Protein AF-A0A151RN30-F1 (afdb_monomer_lite)

InterPro domains:
  IPR001568 Ribonuclease T2-like [PF00445] (11-78)
  IPR001568 Ribonuclease T2-like [PTHR11240] (5-78)
  IPR018188 Ribonuclease T2, His active site 1 [PS00530] (15-22)
  IPR036430 Ribonuclease T2-like superfamily [G3DSA:3.90.730.10] (1-78)
  IPR036430 Ribonuclease T2-like superfamily [SSF55895] (4-78)

pLDDT: mean 86.21, std 11.41, range [41.44, 96.44]

Foldseek 3Di:
DDPPPQFPDDDDPDAADQADADQDPVGGGAWQADDDQDDCVVCDPVNVVVCCVRPADGRPRCSVVSVNRRCRTGVNVD

Sequence (78 aa):
MNTKNPCVVHISSRFTIHGLWPSNKSNSQPQFCPLVKIDANKIGPQLKSQLETNWPALKDERNISFWTYQWNKHDSCS

Structure (mmCIF, N/CA/C/O backbone):
data_AF-A0A151RN30-F1
#
_entry.id   AF-A0A151RN30-F1
#
loop_
_atom_site.group_PDB
_atom_site.id
_atom_site.type_symbol
_atom_site.label_atom_id
_atom_site.label_alt_id
_atom_site.label_comp_id
_atom_site.label_asym_id
_atom_site.label_entity_id
_atom_site.label_seq_id
_atom_site.pdbx_PDB_ins_code
_atom_site.Cartn_x
_atom_site.Cartn_y
_atom_site.Cartn_z
_atom_site.occupancy
_atom_site.B_iso_or_equiv
_atom_site.auth_seq_id
_atom_site.auth_comp_id
_atom_site.auth_asym_id
_atom_site.auth_atom_id
_atom_site.pdbx_PDB_model_num
ATOM 1 N N . MET A 1 1 ? -14.756 -29.767 13.036 1.00 41.44 1 MET A N 1
ATOM 2 C CA . MET A 1 1 ? -14.112 -29.188 11.835 1.00 41.44 1 MET A CA 1
ATOM 3 C C . MET A 1 1 ? -13.545 -27.834 12.237 1.00 41.44 1 MET A C 1
ATOM 5 O O . MET A 1 1 ? -14.280 -27.029 12.785 1.00 41.44 1 MET A O 1
ATOM 9 N N . ASN A 1 2 ? -12.231 -27.649 12.116 1.00 48.28 2 ASN A N 1
ATOM 10 C CA . ASN A 1 2 ? -11.486 -26.519 12.677 1.00 48.28 2 ASN A CA 1
ATOM 11 C C . ASN A 1 2 ? -11.670 -25.267 11.798 1.00 48.28 2 ASN A C 1
ATOM 13 O O . ASN A 1 2 ? -10.966 -25.100 10.806 1.00 48.28 2 ASN A O 1
ATOM 17 N N . THR A 1 3 ? -12.645 -24.417 12.116 1.00 52.91 3 THR A N 1
ATOM 18 C CA . THR A 1 3 ? -12.918 -23.166 11.390 1.00 52.91 3 THR A CA 1
ATOM 19 C C . THR A 1 3 ? -11.958 -22.070 11.850 1.00 52.91 3 THR A C 1
ATOM 21 O O . THR A 1 3 ? -12.346 -21.138 12.553 1.00 52.91 3 THR A O 1
ATOM 24 N N . LYS A 1 4 ? -10.675 -22.181 11.492 1.00 57.12 4 LYS A N 1
ATOM 25 C CA . LYS A 1 4 ? -9.747 -21.055 11.641 1.00 57.12 4 LYS A CA 1
ATOM 26 C C . LYS A 1 4 ? -10.058 -20.045 10.546 1.00 57.12 4 LYS A C 1
ATOM 28 O O . LYS A 1 4 ? -9.740 -20.273 9.383 1.00 57.12 4 LYS A O 1
ATOM 33 N N . ASN A 1 5 ? -10.718 -18.957 10.925 1.00 63.62 5 ASN A N 1
ATOM 34 C CA . ASN A 1 5 ? -10.908 -17.810 10.051 1.00 63.62 5 ASN A CA 1
ATOM 35 C C . ASN A 1 5 ? -9.509 -17.332 9.598 1.00 63.62 5 ASN A C 1
ATOM 37 O O . ASN A 1 5 ? -8.668 -17.075 10.460 1.00 63.62 5 ASN A O 1
ATOM 41 N N . PRO A 1 6 ? -9.197 -17.290 8.289 1.00 75.69 6 PRO A N 1
ATOM 42 C CA . PRO A 1 6 ? -7.849 -16.965 7.809 1.00 75.69 6 PRO A CA 1
ATOM 43 C C . PRO A 1 6 ? -7.502 -15.478 7.961 1.00 75.69 6 PRO A C 1
ATOM 45 O O . PRO A 1 6 ? -6.357 -15.090 7.738 1.00 75.69 6 PRO A O 1
ATOM 48 N N . CYS A 1 7 ? -8.492 -14.653 8.301 1.00 79.31 7 CYS A N 1
ATOM 49 C CA . CYS A 1 7 ? -8.332 -13.241 8.596 1.00 79.31 7 CYS A CA 1
ATOM 50 C C . CYS A 1 7 ? -8.291 -13.042 10.108 1.00 79.31 7 CYS A C 1
ATOM 52 O O . CYS A 1 7 ? -9.096 -13.610 10.847 1.00 79.31 7 CYS A O 1
ATOM 54 N N . VAL A 1 8 ? -7.354 -12.210 10.538 1.00 81.81 8 VAL A N 1
ATOM 55 C CA . VAL A 1 8 ? -7.134 -11.862 11.947 1.00 81.81 8 VAL A CA 1
ATOM 56 C C . VAL A 1 8 ? -7.845 -10.563 12.331 1.00 81.81 8 VAL A C 1
ATOM 58 O O . VAL A 1 8 ? -8.208 -10.402 13.489 1.00 81.81 8 VAL A O 1
ATOM 61 N N . VAL A 1 9 ? -8.145 -9.702 11.349 1.00 81.00 9 VAL A N 1
ATOM 62 C CA . VAL A 1 9 ? -8.872 -8.439 11.551 1.00 81.00 9 VAL A CA 1
ATOM 63 C C . VAL A 1 9 ? -10.364 -8.565 11.252 1.00 81.00 9 VAL A C 1
ATOM 65 O O . VAL A 1 9 ? -10.801 -9.395 10.448 1.00 81.00 9 VAL A O 1
ATOM 68 N N . HIS A 1 10 ? -11.143 -7.639 11.815 1.00 84.31 10 HIS A N 1
ATOM 69 C CA . HIS A 1 10 ? -12.510 -7.386 11.373 1.00 84.31 10 HIS A CA 1
ATOM 70 C C . HIS A 1 10 ? -12.520 -6.845 9.935 1.00 84.31 10 HIS A C 1
ATOM 72 O O . HIS A 1 10 ? -11.963 -5.785 9.645 1.00 84.31 10 HIS A O 1
ATOM 78 N N . ILE A 1 11 ? -13.191 -7.557 9.030 1.00 83.94 11 ILE A N 1
ATOM 79 C CA . ILE A 1 11 ? -13.300 -7.157 7.626 1.00 83.94 11 ILE A CA 1
ATOM 80 C C . ILE A 1 11 ? -14.314 -6.014 7.513 1.00 83.94 11 ILE A C 1
ATOM 82 O O . ILE A 1 11 ? -15.482 -6.159 7.866 1.00 83.94 11 ILE A O 1
ATOM 86 N N . SER A 1 12 ? -13.859 -4.864 7.020 1.00 84.94 12 SER A N 1
ATOM 87 C CA . SER A 1 12 ? -14.730 -3.725 6.720 1.00 84.94 12 SER A CA 1
ATOM 88 C C . SER A 1 12 ? -15.753 -4.087 5.637 1.00 84.94 12 SER A C 1
ATOM 90 O O . SER A 1 12 ? -15.425 -4.774 4.674 1.00 84.94 12 SER A O 1
ATOM 92 N N . SER A 1 13 ? -16.981 -3.572 5.746 1.00 90.88 13 SER A N 1
ATOM 93 C CA . SER A 1 13 ? -17.974 -3.652 4.661 1.00 90.88 13 SER A CA 1
ATOM 94 C C . SER A 1 13 ? -17.686 -2.679 3.511 1.00 90.88 13 SER A C 1
ATOM 96 O O . SER A 1 13 ? -18.362 -2.710 2.484 1.00 90.88 13 SER A O 1
ATOM 98 N N . ARG A 1 14 ? -16.700 -1.791 3.681 1.00 92.69 14 ARG A N 1
ATOM 99 C CA . ARG A 1 14 ? -16.250 -0.839 2.664 1.00 92.69 14 ARG A CA 1
ATOM 100 C C . ARG A 1 14 ? -15.085 -1.424 1.878 1.00 92.69 14 ARG A C 1
ATOM 102 O O . ARG A 1 14 ? -14.292 -2.191 2.419 1.00 92.69 14 ARG A O 1
ATOM 109 N N . PHE A 1 15 ? -14.942 -0.992 0.628 1.00 95.31 15 PHE A N 1
ATOM 110 C CA . PHE A 1 15 ? -13.739 -1.284 -0.141 1.00 95.31 15 PHE A CA 1
ATOM 111 C C . PHE A 1 15 ? -12.498 -0.744 0.567 1.00 95.31 15 PHE A C 1
ATOM 113 O O . PHE A 1 15 ? -12.478 0.392 1.042 1.00 95.31 15 PHE A O 1
ATOM 120 N N . THR A 1 16 ? -11.460 -1.569 0.586 1.00 94.50 16 THR A N 1
ATOM 121 C CA . THR A 1 16 ? -10.115 -1.203 1.014 1.00 94.50 16 THR A CA 1
ATOM 122 C C . THR A 1 16 ? -9.149 -1.372 -0.147 1.00 94.50 16 THR A C 1
ATOM 124 O O . THR A 1 16 ? -9.380 -2.164 -1.063 1.00 94.50 16 THR A O 1
ATOM 127 N N . ILE A 1 17 ? -8.040 -0.649 -0.098 1.00 96.44 17 ILE A N 1
ATOM 128 C CA . ILE A 1 17 ? -6.973 -0.750 -1.086 1.00 96.44 17 ILE A CA 1
ATOM 129 C C . ILE A 1 17 ? -6.304 -2.123 -0.937 1.00 96.44 17 ILE A C 1
ATOM 131 O O . ILE A 1 17 ? -6.019 -2.569 0.173 1.00 96.44 17 ILE A O 1
ATOM 135 N N . HIS A 1 18 ? -6.059 -2.804 -2.058 1.00 95.00 18 HIS A N 1
ATOM 136 C CA . HIS A 1 18 ? -5.139 -3.944 -2.093 1.00 95.00 18 HIS A CA 1
ATOM 137 C C . HIS A 1 18 ? -3.738 -3.477 -2.494 1.00 95.00 18 HIS A C 1
ATOM 139 O O . HIS A 1 18 ? -2.765 -3.794 -1.815 1.00 95.00 18 HIS A O 1
ATOM 145 N N . GLY A 1 19 ? -3.646 -2.709 -3.578 1.00 94.94 19 GLY A N 1
ATOM 146 C CA . GLY A 1 19 ? -2.414 -2.102 -4.060 1.00 94.94 19 GLY A CA 1
ATOM 147 C C . GLY A 1 19 ? -2.642 -1.327 -5.351 1.00 94.94 19 GLY A C 1
ATOM 148 O O . GLY A 1 19 ? -3.711 -1.417 -5.959 1.00 94.94 19 GLY A O 1
ATOM 149 N N . LEU A 1 20 ? -1.629 -0.563 -5.745 1.00 94.25 20 LEU A N 1
ATOM 150 C CA . LEU A 1 20 ? -1.535 0.067 -7.054 1.00 94.25 20 LEU A CA 1
ATOM 151 C C . LEU A 1 20 ? -0.580 -0.768 -7.896 1.00 94.25 20 LEU A C 1
ATOM 153 O O . LEU A 1 20 ? 0.545 -1.033 -7.491 1.00 94.25 20 LEU A O 1
ATOM 157 N N . TRP A 1 21 ? -1.059 -1.266 -9.031 1.00 94.56 21 TRP A N 1
ATOM 158 C CA . TRP A 1 21 ? -0.300 -2.196 -9.862 1.00 94.56 21 TRP A CA 1
ATOM 159 C C . TRP A 1 21 ? -0.063 -1.550 -11.227 1.00 94.56 21 TRP A C 1
ATOM 161 O O . TRP A 1 21 ? -1.002 -1.480 -12.028 1.00 94.56 21 TRP A O 1
ATOM 171 N N . PRO A 1 22 ? 1.156 -1.039 -11.489 1.00 92.81 22 PRO A N 1
ATOM 172 C CA . PRO A 1 22 ? 1.501 -0.445 -12.772 1.00 92.81 22 PRO A CA 1
ATOM 173 C C . PRO A 1 22 ? 1.244 -1.416 -13.923 1.00 92.81 22 PRO A C 1
ATOM 175 O O . PRO A 1 22 ? 1.370 -2.629 -13.774 1.00 92.81 22 PRO A O 1
ATOM 178 N N . SER A 1 23 ? 0.893 -0.871 -15.084 1.00 93.06 23 SER A N 1
ATOM 179 C CA . SER A 1 23 ? 0.685 -1.628 -16.316 1.00 93.06 23 SER A CA 1
ATOM 180 C C . SER A 1 23 ? 1.106 -0.785 -17.514 1.00 93.06 23 SER A C 1
ATOM 182 O O . SER A 1 23 ? 1.017 0.443 -17.490 1.00 93.06 23 SER A O 1
ATOM 184 N N . ASN A 1 24 ? 1.575 -1.432 -18.576 1.00 86.31 24 ASN A N 1
ATOM 185 C CA . ASN A 1 24 ? 1.793 -0.793 -19.867 1.00 86.31 24 ASN A CA 1
ATOM 186 C C . ASN A 1 24 ? 1.216 -1.666 -20.994 1.00 86.31 24 ASN A C 1
ATOM 188 O O . ASN A 1 24 ? 0.757 -2.783 -20.756 1.00 86.31 24 ASN A O 1
ATOM 192 N N . LYS A 1 25 ? 1.229 -1.161 -22.235 1.00 88.94 25 LYS A N 1
ATOM 193 C CA . LYS A 1 25 ? 0.629 -1.856 -23.392 1.00 88.94 25 LYS A CA 1
ATOM 194 C C . LYS A 1 25 ? 1.224 -3.247 -23.666 1.00 88.94 25 LYS A C 1
ATOM 196 O O . LYS A 1 25 ? 0.549 -4.064 -24.281 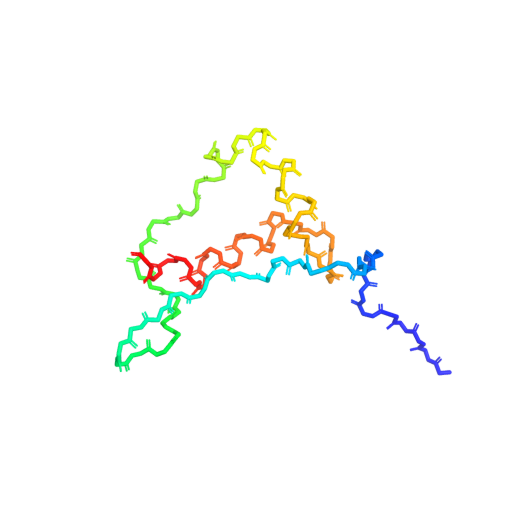1.00 88.94 25 LYS A O 1
ATOM 201 N N . SER A 1 26 ? 2.458 -3.502 -23.232 1.00 88.00 26 SER A N 1
ATOM 202 C CA . SER A 1 26 ? 3.203 -4.739 -23.505 1.00 88.00 26 SER A CA 1
ATOM 203 C C . SER A 1 26 ? 3.341 -5.654 -22.284 1.00 88.00 26 SER A C 1
ATOM 205 O O . SER A 1 26 ? 3.615 -6.839 -22.435 1.00 88.00 26 SER A O 1
ATOM 207 N N . ASN A 1 27 ? 3.172 -5.123 -21.073 1.00 86.12 27 ASN A N 1
A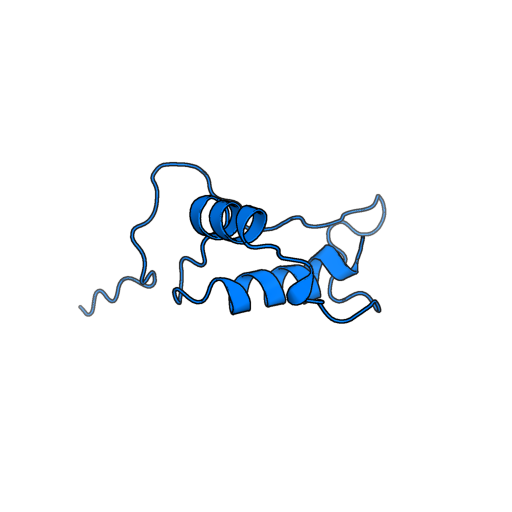TOM 208 C CA . ASN A 1 27 ? 3.270 -5.849 -19.816 1.00 86.12 27 ASN A CA 1
ATOM 209 C C . ASN A 1 27 ? 2.189 -5.343 -18.860 1.00 86.12 27 ASN A C 1
ATOM 211 O O . ASN A 1 27 ? 2.259 -4.225 -18.345 1.00 86.12 27 ASN A O 1
ATOM 215 N N . SER A 1 28 ? 1.178 -6.177 -18.631 1.00 87.81 28 SER A N 1
ATOM 216 C CA . SER A 1 28 ? -0.012 -5.796 -17.877 1.00 87.81 28 SER A CA 1
ATOM 217 C C . SER A 1 28 ? 0.239 -5.621 -16.383 1.00 87.81 28 SER A C 1
ATOM 219 O O . SER A 1 28 ? -0.537 -4.924 -15.747 1.00 87.81 28 SER A O 1
ATOM 221 N N . GLN A 1 29 ? 1.257 -6.269 -15.809 1.00 89.81 29 GLN A N 1
ATOM 222 C CA . GLN A 1 29 ? 1.589 -6.185 -14.381 1.00 89.81 29 GLN A CA 1
ATOM 223 C C . GLN A 1 29 ? 3.084 -6.490 -14.186 1.00 89.81 29 GLN A C 1
ATOM 225 O O . GLN A 1 29 ? 3.416 -7.570 -13.687 1.00 89.81 29 GLN A O 1
ATOM 230 N N . PRO A 1 30 ? 4.004 -5.604 -14.615 1.00 92.12 30 PRO A N 1
ATOM 231 C CA . PRO A 1 30 ? 5.409 -5.728 -14.252 1.00 92.12 30 PRO A CA 1
ATOM 232 C C . PRO A 1 30 ? 5.550 -5.844 -12.730 1.00 92.12 30 PRO A C 1
ATOM 234 O O . PRO A 1 30 ? 4.810 -5.213 -11.974 1.00 92.12 30 PRO A O 1
ATOM 237 N N . GLN A 1 31 ? 6.470 -6.700 -12.288 1.00 93.38 31 GLN A N 1
ATOM 238 C CA . GLN A 1 31 ? 6.712 -6.947 -10.873 1.00 93.38 31 GLN A CA 1
ATOM 239 C C . GLN A 1 31 ? 8.204 -6.927 -10.568 1.00 93.38 31 GLN A C 1
ATOM 241 O O . GLN A 1 3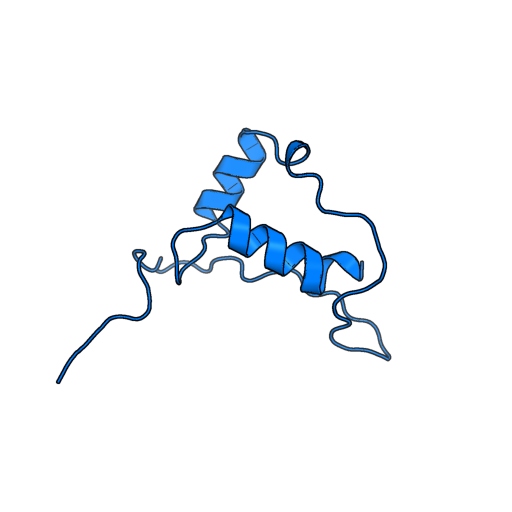1 ? 9.007 -7.345 -11.400 1.00 93.38 31 GLN A O 1
ATOM 246 N N . PHE A 1 32 ? 8.547 -6.506 -9.350 1.00 91.06 32 PHE A N 1
ATOM 247 C CA . PHE A 1 32 ? 9.914 -6.512 -8.822 1.00 91.06 32 PHE A CA 1
ATOM 248 C C . PHE A 1 32 ? 10.915 -5.770 -9.725 1.00 91.06 32 PHE A C 1
ATOM 250 O O . PHE A 1 32 ? 12.011 -6.267 -9.994 1.00 91.06 32 PHE A O 1
ATOM 257 N N . CYS A 1 33 ? 10.539 -4.590 -10.222 1.00 89.12 33 CYS A N 1
ATOM 258 C CA . CYS A 1 33 ? 11.411 -3.820 -11.098 1.00 89.12 33 CYS A CA 1
ATOM 259 C C . CYS A 1 33 ? 12.618 -3.244 -10.332 1.00 89.12 33 CYS A C 1
ATOM 261 O O . CYS A 1 33 ? 12.538 -3.008 -9.122 1.00 89.12 33 CYS A O 1
ATOM 263 N N . PRO A 1 34 ? 13.759 -3.015 -11.006 1.00 82.62 34 PRO A N 1
ATOM 264 C CA . PRO A 1 34 ? 14.979 -2.572 -10.343 1.00 82.62 34 PRO A CA 1
ATOM 265 C C . PRO A 1 34 ? 14.898 -1.075 -10.009 1.00 82.62 34 PRO A C 1
ATOM 267 O O . PRO A 1 34 ? 15.241 -0.249 -10.845 1.00 82.62 34 PRO A O 1
ATOM 270 N N . LEU A 1 35 ? 14.451 -0.718 -8.800 1.00 70.44 35 LEU A N 1
ATOM 271 C CA . LEU A 1 35 ? 14.474 0.649 -8.251 1.00 70.44 35 LEU A CA 1
ATOM 272 C C . LEU A 1 35 ? 14.423 0.647 -6.702 1.00 70.44 35 LEU A C 1
ATOM 274 O O . LEU A 1 35 ? 14.291 -0.393 -6.061 1.00 70.44 35 LEU A O 1
ATOM 278 N N . VAL A 1 36 ? 14.640 1.832 -6.119 1.00 64.12 36 VAL A N 1
ATOM 279 C CA . VAL A 1 36 ? 15.066 2.140 -4.735 1.00 64.12 36 VAL A CA 1
ATOM 280 C C . VAL A 1 36 ? 14.241 1.464 -3.623 1.00 64.12 36 VAL A C 1
ATOM 282 O O . VAL A 1 36 ? 13.013 1.414 -3.669 1.00 64.12 36 VAL A O 1
ATOM 285 N N . LYS A 1 37 ? 14.941 1.006 -2.570 1.00 68.00 37 LYS A N 1
ATOM 286 C CA . LYS A 1 37 ? 14.351 0.499 -1.316 1.00 68.00 37 LYS A CA 1
ATOM 287 C C . LYS A 1 37 ? 13.278 1.457 -0.790 1.00 68.00 37 LYS A C 1
ATOM 289 O O . LYS A 1 37 ? 13.475 2.671 -0.816 1.00 68.00 37 LYS A O 1
ATOM 294 N N . ILE A 1 38 ? 12.188 0.904 -0.256 1.00 69.06 38 ILE A N 1
ATOM 295 C CA . ILE A 1 38 ? 11.171 1.692 0.445 1.00 69.06 38 ILE A CA 1
ATOM 296 C C . ILE A 1 38 ? 11.832 2.555 1.531 1.00 69.06 38 ILE A C 1
ATOM 298 O O . ILE A 1 38 ? 12.595 2.056 2.360 1.00 69.06 38 ILE A O 1
ATOM 302 N N . ASP A 1 39 ? 11.542 3.853 1.523 1.00 76.12 39 ASP A N 1
ATOM 303 C CA . ASP A 1 39 ? 11.894 4.746 2.623 1.00 76.12 39 ASP A CA 1
ATOM 304 C C . ASP A 1 39 ? 10.649 4.939 3.483 1.00 76.12 39 ASP A C 1
ATOM 306 O O . ASP A 1 39 ? 9.818 5.812 3.226 1.00 76.12 39 ASP A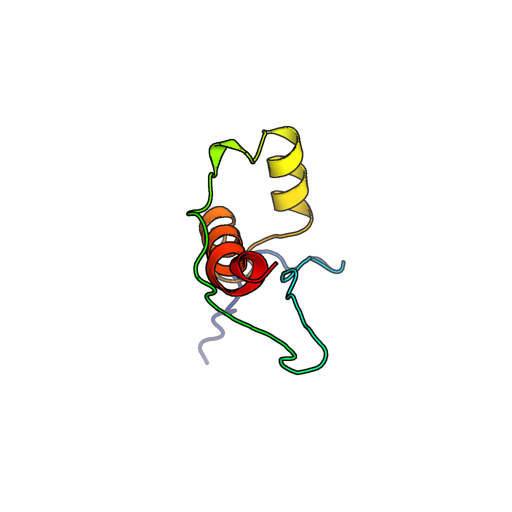 O 1
ATOM 310 N N . ALA A 1 40 ? 10.501 4.083 4.496 1.00 73.38 40 ALA A N 1
ATOM 311 C CA . ALA A 1 40 ? 9.365 4.128 5.412 1.00 73.38 40 ALA A CA 1
ATOM 312 C C . ALA A 1 40 ? 9.244 5.484 6.133 1.00 73.38 40 ALA A C 1
ATOM 314 O O . ALA A 1 40 ? 8.147 5.846 6.553 1.00 73.38 40 ALA A O 1
ATOM 315 N N . ASN A 1 41 ? 10.327 6.268 6.217 1.00 80.00 41 ASN A N 1
ATOM 316 C CA . ASN A 1 41 ? 10.302 7.600 6.823 1.00 80.00 41 ASN A CA 1
ATOM 317 C C . ASN A 1 41 ? 9.539 8.623 5.971 1.00 80.00 41 ASN A C 1
ATOM 319 O O . ASN A 1 41 ? 9.138 9.665 6.485 1.00 80.00 41 ASN A O 1
ATOM 323 N N . LYS A 1 42 ? 9.282 8.328 4.688 1.00 82.56 42 LYS A N 1
ATOM 324 C CA . LYS A 1 42 ? 8.398 9.143 3.839 1.00 82.56 42 LYS A CA 1
ATOM 325 C C . LYS A 1 42 ? 6.923 8.992 4.206 1.00 82.56 42 LYS A C 1
ATOM 327 O O . LYS A 1 42 ? 6.113 9.836 3.825 1.00 82.56 42 LYS A O 1
ATOM 332 N N . ILE A 1 43 ? 6.559 7.952 4.960 1.00 87.12 43 ILE A N 1
ATOM 333 C CA . ILE A 1 43 ? 5.200 7.780 5.470 1.00 87.12 43 ILE A CA 1
ATOM 334 C C . ILE A 1 43 ? 5.059 8.609 6.749 1.00 87.12 43 ILE A C 1
ATOM 336 O O . ILE A 1 43 ? 5.228 8.121 7.866 1.00 87.12 43 ILE A O 1
ATOM 340 N N . GLY A 1 44 ? 4.746 9.893 6.572 1.00 91.69 44 GLY A N 1
ATOM 341 C CA . GLY A 1 44 ? 4.443 10.789 7.685 1.00 91.69 44 GLY A CA 1
ATOM 342 C C . GLY A 1 44 ? 3.221 10.325 8.499 1.00 91.69 44 GLY A C 1
ATOM 343 O O . GLY A 1 44 ? 2.394 9.555 8.001 1.00 91.69 44 GLY A O 1
ATOM 344 N N . PRO A 1 45 ? 3.048 10.815 9.739 1.00 93.38 45 PRO A N 1
ATOM 345 C CA . PRO A 1 45 ? 2.002 10.352 10.658 1.00 93.38 45 PRO A CA 1
ATOM 346 C C . PRO A 1 45 ? 0.579 10.518 10.100 1.00 93.38 45 PRO A C 1
ATOM 348 O O . PRO A 1 45 ? -0.261 9.638 10.280 1.00 93.38 45 PRO A O 1
ATOM 351 N N . GLN A 1 46 ? 0.319 11.606 9.368 1.00 95.06 46 GLN A N 1
ATOM 352 C CA . GLN A 1 46 ? -0.980 11.842 8.733 1.00 95.06 46 GLN A CA 1
ATOM 353 C C . GLN A 1 46 ? -1.282 10.803 7.645 1.00 95.06 46 GLN A C 1
ATOM 355 O O . GLN A 1 46 ? -2.377 10.244 7.618 1.00 95.06 46 GLN A O 1
ATOM 360 N N . LEU A 1 47 ? -0.309 10.514 6.774 1.00 93.75 47 LEU A N 1
ATOM 361 C CA . LEU A 1 47 ? -0.460 9.494 5.738 1.00 93.75 47 LEU A CA 1
ATOM 362 C C . LEU A 1 47 ? -0.605 8.108 6.369 1.00 93.75 47 LEU A C 1
ATOM 364 O O . LEU A 1 47 ? -1.485 7.351 5.975 1.00 93.75 47 LEU A O 1
ATOM 368 N N . LYS A 1 48 ? 0.193 7.801 7.397 1.00 93.56 48 LYS A N 1
ATOM 369 C CA . LYS A 1 48 ? 0.118 6.529 8.121 1.00 93.56 48 LYS A CA 1
ATO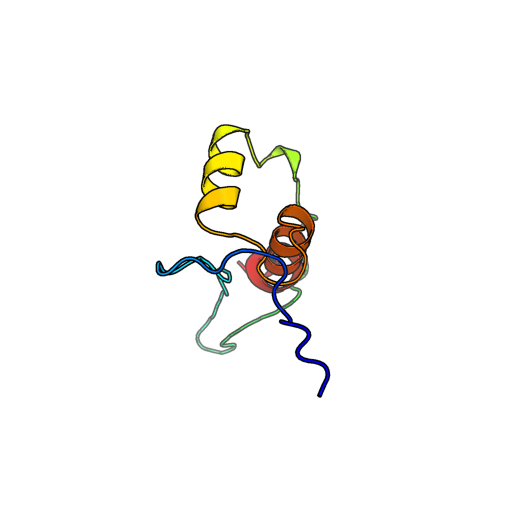M 370 C C . LYS A 1 48 ? -1.293 6.252 8.647 1.00 93.56 48 LYS A C 1
ATOM 372 O O . LYS A 1 48 ? -1.821 5.177 8.392 1.00 93.56 48 LYS A O 1
ATOM 377 N N . SER A 1 49 ? -1.928 7.229 9.294 1.00 95.19 49 SER A N 1
ATOM 378 C CA . SER A 1 49 ? -3.299 7.079 9.806 1.00 95.19 49 SER A CA 1
ATOM 379 C C . SER A 1 49 ? -4.325 6.811 8.690 1.00 95.19 49 SER A C 1
ATOM 381 O O . SER A 1 49 ? -5.216 5.969 8.836 1.00 95.19 49 SER A O 1
ATOM 383 N N . GLN A 1 50 ? -4.172 7.464 7.532 1.00 95.88 50 GLN A N 1
ATOM 384 C CA . GLN A 1 50 ? -5.025 7.203 6.367 1.00 95.88 50 GLN A CA 1
ATOM 385 C C . GLN A 1 50 ? -4.793 5.803 5.784 1.00 95.88 50 GLN A C 1
ATOM 387 O O . GLN A 1 50 ? -5.756 5.139 5.398 1.00 95.88 50 GLN A O 1
ATOM 392 N N . LEU A 1 51 ? -3.540 5.342 5.735 1.00 94.75 51 LEU A N 1
ATOM 393 C CA . LEU A 1 51 ? -3.180 4.006 5.260 1.00 94.75 51 LEU A CA 1
ATOM 394 C C . LEU A 1 51 ? -3.701 2.905 6.190 1.00 94.75 51 LEU A C 1
ATOM 396 O O . LEU A 1 51 ? -4.213 1.903 5.705 1.00 94.75 51 LEU A O 1
ATOM 400 N N . GLU A 1 52 ? -3.642 3.092 7.509 1.00 93.50 52 GLU A N 1
ATOM 401 C CA . GLU A 1 52 ? -4.187 2.131 8.483 1.00 93.50 52 GLU A CA 1
ATOM 402 C C . GLU A 1 52 ? -5.699 1.932 8.316 1.00 93.50 52 GLU A C 1
ATOM 404 O O . GLU A 1 52 ? -6.195 0.821 8.484 1.00 93.50 52 GLU A O 1
ATOM 409 N N . THR A 1 53 ? -6.417 2.991 7.931 1.00 93.06 53 THR A N 1
ATOM 410 C CA . THR A 1 53 ? -7.870 2.948 7.710 1.00 93.06 53 THR A CA 1
ATOM 411 C C . THR A 1 53 ? -8.230 2.374 6.339 1.00 93.06 53 THR A C 1
ATOM 413 O O . THR A 1 53 ? -9.130 1.542 6.225 1.00 93.06 53 THR A O 1
ATOM 416 N N . ASN A 1 54 ? -7.552 2.829 5.283 1.00 95.19 54 ASN A N 1
ATOM 417 C CA . ASN A 1 54 ? -7.974 2.578 3.902 1.00 95.19 54 ASN A CA 1
ATOM 418 C C . ASN A 1 54 ? -7.189 1.457 3.209 1.00 95.19 54 ASN A C 1
ATOM 420 O O . ASN A 1 54 ? -7.669 0.910 2.218 1.00 95.19 54 ASN A O 1
ATOM 424 N N . TRP A 1 55 ? -6.007 1.097 3.715 1.00 95.31 55 TRP A N 1
ATOM 425 C CA . TRP A 1 55 ? -5.127 0.065 3.162 1.00 95.31 55 TRP A CA 1
ATOM 426 C C . TRP A 1 55 ? -4.680 -0.979 4.223 1.00 95.31 55 TRP A C 1
ATOM 428 O O . TRP A 1 55 ? -3.483 -1.234 4.369 1.00 95.31 55 TRP A O 1
ATOM 438 N N . PRO A 1 56 ? -5.601 -1.600 4.990 1.00 94.25 56 PRO A N 1
ATOM 439 C CA . PRO A 1 56 ? -5.254 -2.542 6.054 1.00 94.25 56 PRO A CA 1
ATOM 440 C C . PRO A 1 56 ? -4.762 -3.908 5.543 1.00 94.25 56 PRO A C 1
ATOM 442 O O . PRO A 1 56 ? -5.234 -4.442 4.537 1.00 94.25 56 PRO A O 1
ATOM 445 N N . ALA A 1 57 ? -3.868 -4.532 6.310 1.00 94.19 57 ALA A N 1
ATOM 446 C CA . ALA A 1 57 ? -3.457 -5.921 6.155 1.00 94.19 57 ALA A CA 1
ATOM 447 C C . ALA A 1 57 ? -4.496 -6.862 6.786 1.00 94.19 57 ALA A C 1
ATOM 449 O O . ALA A 1 57 ? -4.591 -6.984 8.005 1.00 94.19 57 ALA A O 1
ATOM 450 N N . LEU A 1 58 ? -5.264 -7.572 5.953 1.00 91.25 58 LEU A N 1
ATOM 451 C CA . LEU A 1 58 ? -6.380 -8.396 6.440 1.00 91.25 58 LEU A CA 1
ATOM 452 C C . LEU A 1 58 ? -5.961 -9.759 7.035 1.00 91.25 58 LEU A C 1
ATOM 454 O O . LEU A 1 58 ? -6.713 -10.362 7.802 1.00 91.25 58 LEU A O 1
ATOM 458 N N . LYS A 1 59 ? -4.776 -10.268 6.667 1.00 87.56 59 LYS A N 1
ATOM 459 C CA . LYS A 1 59 ? -4.329 -11.638 6.992 1.00 87.56 59 LYS A CA 1
ATOM 460 C C . LYS A 1 59 ? -3.476 -11.756 8.249 1.00 87.56 59 LYS A C 1
ATOM 462 O O . LYS A 1 59 ? -3.497 -12.810 8.873 1.00 87.56 59 LYS A O 1
ATOM 467 N N . ASP A 1 60 ? -2.713 -10.728 8.602 1.00 80.31 60 ASP A N 1
ATOM 468 C CA . ASP A 1 60 ? -1.719 -10.825 9.675 1.00 80.31 60 ASP A CA 1
ATOM 469 C C . ASP A 1 60 ? -1.560 -9.546 10.519 1.00 80.31 60 ASP A C 1
ATOM 471 O O . ASP A 1 60 ? -0.579 -9.446 11.244 1.00 80.31 60 ASP A O 1
ATOM 475 N N . GLU A 1 61 ? -2.489 -8.579 10.426 1.00 80.25 61 GLU A N 1
ATOM 476 C CA . GLU A 1 61 ? -2.500 -7.256 11.108 1.00 80.25 61 GLU A CA 1
ATOM 477 C C . GLU A 1 61 ? -1.238 -6.393 10.911 1.00 80.25 61 GLU A C 1
ATOM 479 O O . GLU A 1 61 ? -1.121 -5.290 11.445 1.00 80.25 61 GLU A O 1
ATOM 484 N N . ARG A 1 62 ? -0.271 -6.854 10.113 1.00 90.56 62 ARG A N 1
ATOM 485 C CA . ARG A 1 62 ? 1.025 -6.198 9.927 1.00 90.56 62 ARG A CA 1
ATOM 486 C C . ARG A 1 62 ? 0.990 -5.302 8.701 1.00 90.56 62 ARG A C 1
ATOM 488 O O . ARG A 1 62 ? 1.588 -5.592 7.665 1.00 90.56 62 ARG A O 1
ATOM 495 N N . ASN A 1 63 ? 0.332 -4.160 8.865 1.00 92.12 63 ASN A N 1
ATOM 496 C CA . ASN A 1 63 ? 0.197 -3.116 7.849 1.00 92.12 63 ASN A CA 1
ATOM 497 C C . ASN A 1 63 ? 1.526 -2.753 7.166 1.00 92.12 63 ASN A C 1
ATOM 499 O O . ASN A 1 63 ? 1.631 -2.818 5.946 1.00 92.12 63 ASN A O 1
ATOM 503 N N . ILE A 1 64 ? 2.579 -2.470 7.940 1.00 91.31 64 ILE A N 1
ATOM 504 C CA . ILE A 1 64 ? 3.900 -2.106 7.395 1.00 91.31 64 ILE A CA 1
ATOM 505 C C . ILE A 1 64 ? 4.475 -3.213 6.501 1.00 91.31 64 ILE A C 1
ATOM 507 O O . ILE A 1 64 ? 5.025 -2.919 5.439 1.00 91.31 64 ILE A O 1
ATOM 511 N N . SER A 1 65 ? 4.344 -4.483 6.897 1.00 91.19 65 SER A N 1
ATOM 512 C CA . SER A 1 65 ? 4.823 -5.619 6.101 1.00 91.19 65 SER A CA 1
ATOM 513 C C . SER A 1 65 ? 4.045 -5.748 4.794 1.00 91.19 65 SER A C 1
ATOM 515 O O . SER A 1 65 ? 4.644 -5.971 3.742 1.00 91.19 65 SER A O 1
ATOM 517 N N . PHE A 1 66 ? 2.728 -5.554 4.848 1.00 93.56 66 PHE A N 1
ATOM 518 C CA . PHE A 1 66 ? 1.872 -5.575 3.670 1.00 93.56 66 PHE A CA 1
ATOM 519 C C . PHE A 1 66 ? 2.187 -4.432 2.697 1.00 93.56 66 PHE A C 1
ATOM 521 O O . PHE A 1 66 ? 2.407 -4.693 1.516 1.00 93.56 66 PHE A O 1
ATOM 528 N N . TRP A 1 67 ? 2.299 -3.192 3.181 1.00 93.00 67 TRP A N 1
ATOM 529 C CA . TRP A 1 67 ? 2.653 -2.037 2.349 1.00 93.00 67 TRP A CA 1
ATOM 530 C C . TRP A 1 67 ? 4.042 -2.196 1.732 1.00 93.00 67 TRP A C 1
ATOM 532 O O . TRP A 1 67 ? 4.222 -1.953 0.544 1.00 93.00 67 TRP A O 1
ATOM 542 N N . THR A 1 68 ? 5.009 -2.694 2.508 1.00 90.62 68 THR A N 1
ATOM 543 C CA . THR A 1 68 ? 6.364 -2.983 2.017 1.00 90.62 68 THR A CA 1
ATOM 544 C C . THR A 1 68 ? 6.347 -4.026 0.900 1.00 90.62 68 THR A C 1
ATOM 546 O O . THR A 1 68 ? 7.059 -3.883 -0.092 1.00 90.62 68 THR A O 1
ATOM 549 N N . TYR A 1 69 ? 5.530 -5.075 1.032 1.00 91.94 69 TYR A N 1
ATOM 550 C CA . TYR A 1 69 ? 5.374 -6.084 -0.013 1.00 91.94 69 TYR A CA 1
ATOM 551 C C . TYR A 1 69 ? 4.755 -5.496 -1.285 1.00 91.94 69 TYR A C 1
ATOM 553 O O . TYR A 1 69 ? 5.278 -5.737 -2.372 1.00 91.94 69 TYR A O 1
ATOM 561 N N . GLN A 1 70 ? 3.676 -4.717 -1.155 1.00 94.12 70 GLN A N 1
ATOM 562 C CA . GLN A 1 70 ? 3.012 -4.090 -2.301 1.00 94.12 70 GLN A CA 1
ATOM 563 C C . GLN A 1 70 ? 3.945 -3.109 -3.019 1.00 94.12 70 GLN A C 1
ATOM 565 O O . GLN A 1 70 ? 4.063 -3.184 -4.239 1.00 94.12 70 GLN A O 1
ATOM 570 N N . TRP A 1 71 ? 4.691 -2.293 -2.268 1.00 91.25 71 TRP A N 1
ATOM 571 C CA . TRP A 1 71 ? 5.694 -1.385 -2.821 1.00 91.25 71 TRP A CA 1
ATOM 572 C C . TRP A 1 71 ? 6.771 -2.136 -3.610 1.00 91.25 71 TRP A C 1
ATOM 574 O O . TRP A 1 71 ? 6.995 -1.883 -4.790 1.00 91.25 71 TRP A O 1
ATOM 584 N N . ASN A 1 72 ? 7.419 -3.114 -2.969 1.00 90.06 72 ASN A N 1
ATOM 585 C CA . ASN A 1 72 ? 8.533 -3.839 -3.580 1.00 90.06 72 ASN A CA 1
ATOM 586 C C . ASN A 1 72 ? 8.095 -4.630 -4.816 1.00 90.06 72 ASN A C 1
ATOM 588 O O . ASN A 1 72 ? 8.827 -4.695 -5.804 1.00 90.06 72 ASN A O 1
ATOM 592 N N . LYS A 1 73 ? 6.915 -5.255 -4.759 1.00 93.12 73 LYS A N 1
ATOM 593 C CA . LYS A 1 73 ? 6.421 -6.092 -5.846 1.00 93.12 73 LYS A CA 1
ATOM 594 C C . LYS A 1 73 ? 5.846 -5.278 -6.994 1.00 93.12 73 LYS A C 1
ATOM 596 O O . LYS A 1 73 ? 6.062 -5.685 -8.125 1.00 93.12 73 LYS A O 1
ATOM 601 N N . HIS A 1 74 ? 5.114 -4.202 -6.726 1.00 93.75 74 HIS A N 1
ATOM 602 C CA . HIS A 1 74 ? 4.297 -3.536 -7.738 1.00 93.75 74 HIS A CA 1
ATOM 603 C C . HIS A 1 74 ? 4.747 -2.100 -8.010 1.00 93.75 74 HIS A C 1
ATOM 605 O O . HIS A 1 74 ? 5.092 -1.795 -9.150 1.00 93.75 74 HIS A O 1
ATOM 611 N N . ASP A 1 75 ? 4.810 -1.241 -6.989 1.00 90.25 75 ASP A N 1
ATOM 612 C CA . ASP A 1 75 ? 5.150 0.182 -7.181 1.00 90.25 75 ASP A CA 1
ATOM 613 C C . ASP A 1 75 ? 6.603 0.399 -7.626 1.00 90.25 75 ASP A C 1
ATOM 615 O O . ASP A 1 75 ? 6.922 1.417 -8.229 1.00 90.25 75 ASP A O 1
ATOM 619 N N . SER A 1 76 ? 7.497 -0.573 -7.417 1.00 88.75 76 SER A N 1
ATOM 620 C CA . SER A 1 76 ? 8.857 -0.532 -7.976 1.00 88.75 76 SER A CA 1
ATOM 621 C C . SER A 1 76 ? 8.891 -0.391 -9.506 1.00 88.75 76 SER A C 1
ATOM 623 O O . SER A 1 76 ? 9.926 -0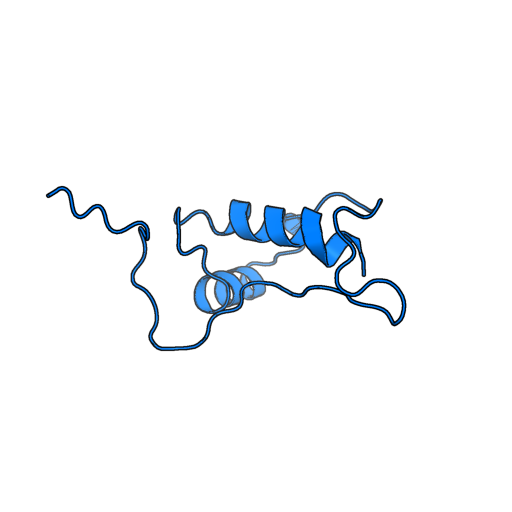.026 -10.061 1.00 88.75 76 SER A O 1
ATOM 625 N N . CYS A 1 77 ? 7.778 -0.689 -10.183 1.00 89.00 77 CYS A N 1
ATOM 626 C CA . CYS A 1 77 ? 7.618 -0.660 -11.633 1.00 89.00 77 CYS A CA 1
ATOM 627 C C . CYS A 1 77 ? 6.930 0.601 -12.189 1.00 89.00 77 CYS A C 1
ATOM 629 O O . CYS A 1 77 ? 6.593 0.612 -13.378 1.00 89.00 77 CYS A O 1
ATOM 631 N N . SER A 1 78 ? 6.695 1.625 -11.362 1.00 86.69 78 SER A N 1
ATOM 632 C CA . SER A 1 78 ? 6.260 2.970 -11.785 1.00 86.69 78 SER A CA 1
ATOM 633 C C . SER A 1 78 ? 7.407 3.967 -11.741 1.00 86.69 78 SER A C 1
ATOM 635 O O . SER A 1 78 ? 7.505 4.771 -12.692 1.00 86.69 78 SER A O 1
#

Organism: Cajanus cajan (NCBI:txid3821)

Secondary structure (DSSP, 8-state):
-----S--SPPPSS----------SS-SS--S-S-PPP-GGGS-HHHHHHHHHHS--TTTS-HHHHHHHHHHHTGGG-

Radius of gyration: 14.72 Å; chains: 1; bounding box: 33×41×36 Å